Protein AF-A0A944N8X6-F1 (afdb_monomer_lite)

Secondary structure (DSSP, 8-state):
---HHHHHHHTT---------------------S-SS--B-TTT--B-TT-EEB----SS---SEE-HHHHHHTT--GGGB----SHHHHTT----SSSPPPPBPTTSSBPP-----------------PPPP--

Sequence (135 aa):
MGSLKDALLKAGLKQTKSENSRSNKKPKTKTEQHQRQRNFCEHCQQISPDVEFYNHRNPTVSAKWICAPCADKNQIADDFRTTNQSDFSKKGIFRREFGPLKRFSHDGRAVPTNNQRVDGNKKSPSRDKGRPSKR

Foldseek 3Di:
DDDPVVVCVVVVNDPPDDDPPPPPPPPDPPPPDDDPDDQAAPPVRDGHLQWFAFPDPQPVDPTRTHHQVVCQVSLP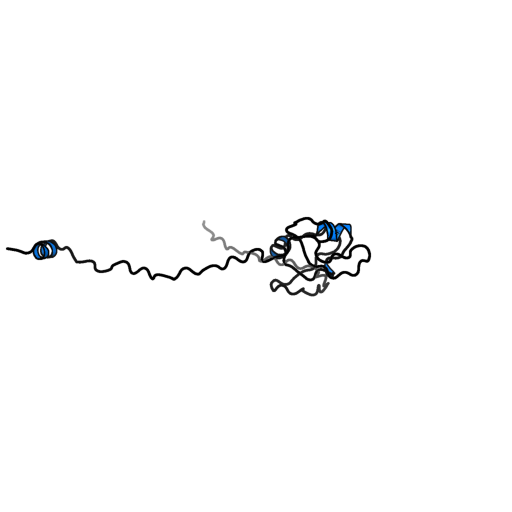EQVRTQWQGGPCSLVVNDDHPHYDHFDADNVGHTDPPPPDPPDDDDDDDDPDDDDDDDD

Structure (mmCIF, N/CA/C/O backbone):
data_AF-A0A944N8X6-F1
#
_entry.id   AF-A0A944N8X6-F1
#
loop_
_atom_site.group_PDB
_atom_site.id
_atom_site.type_symbol
_atom_site.label_atom_id
_atom_site.label_alt_id
_atom_site.label_comp_id
_atom_site.label_asym_id
_atom_site.label_entity_id
_atom_site.label_seq_id
_atom_site.pdbx_PDB_ins_code
_atom_site.Cartn_x
_atom_site.Cartn_y
_atom_site.Cartn_z
_atom_site.occupancy
_atom_site.B_iso_or_equiv
_atom_site.auth_seq_id
_atom_site.auth_comp_id
_atom_site.auth_asym_id
_atom_site.auth_atom_id
_atom_site.pdbx_PDB_model_num
ATOM 1 N N . MET A 1 1 ? -44.992 8.220 75.031 1.00 49.12 1 MET A N 1
ATOM 2 C CA . MET A 1 1 ? -44.949 8.313 73.556 1.00 49.12 1 MET A CA 1
ATOM 3 C C . MET A 1 1 ? -43.664 7.656 73.074 1.00 49.12 1 MET A C 1
ATOM 5 O O . MET A 1 1 ? -42.611 8.273 73.160 1.00 49.12 1 MET A O 1
ATOM 9 N N . GLY A 1 2 ? -43.719 6.377 72.694 1.00 59.41 2 GLY A N 1
ATOM 10 C CA . GLY A 1 2 ? -42.547 5.657 72.188 1.00 59.41 2 GLY A CA 1
ATOM 11 C C . GLY A 1 2 ? -42.232 6.119 70.771 1.00 59.41 2 GLY A C 1
ATOM 12 O O . GLY A 1 2 ? -43.107 6.086 69.908 1.00 59.41 2 GLY A O 1
ATOM 13 N N . SER A 1 3 ? -41.012 6.602 70.549 1.00 76.25 3 SER A N 1
ATOM 14 C CA . SER A 1 3 ? -40.568 7.045 69.231 1.00 76.25 3 SER A CA 1
ATOM 15 C C . SER A 1 3 ? -40.539 5.852 68.275 1.00 76.25 3 SER A C 1
ATOM 17 O O . SER A 1 3 ? -40.074 4.773 68.638 1.00 76.25 3 SER A O 1
ATOM 19 N N . LEU A 1 4 ? -41.011 6.043 67.040 1.00 75.81 4 LEU A N 1
ATOM 20 C CA . LEU A 1 4 ? -41.058 5.024 65.977 1.00 75.81 4 LEU A CA 1
ATOM 21 C C . LEU A 1 4 ? -39.716 4.277 65.816 1.00 75.81 4 LEU A C 1
ATOM 23 O O . LEU A 1 4 ? -39.673 3.091 65.498 1.00 75.81 4 LEU A O 1
ATOM 27 N N . LYS A 1 5 ? -38.612 4.976 66.097 1.00 76.06 5 LYS A N 1
ATOM 28 C CA . LYS A 1 5 ? -37.245 4.453 66.076 1.00 76.06 5 LYS A CA 1
ATOM 29 C C . LYS A 1 5 ? -37.017 3.302 67.067 1.00 76.06 5 LYS A C 1
ATOM 31 O O . LYS A 1 5 ? -36.324 2.346 66.726 1.00 76.06 5 LYS A O 1
ATOM 36 N N . ASP A 1 6 ? -37.627 3.356 68.247 1.00 78.38 6 ASP A N 1
ATOM 37 C CA . ASP A 1 6 ? -37.458 2.338 69.291 1.00 78.38 6 ASP A CA 1
ATOM 38 C C . ASP A 1 6 ? -38.257 1.066 68.978 1.00 78.38 6 ASP A C 1
ATOM 40 O O . ASP A 1 6 ? -37.795 -0.043 69.248 1.00 78.38 6 ASP A O 1
ATOM 44 N N . ALA A 1 7 ? -39.419 1.206 68.328 1.00 81.56 7 ALA A N 1
ATOM 45 C CA . ALA A 1 7 ? -40.189 0.069 67.824 1.00 81.56 7 ALA A CA 1
ATOM 46 C C . ALA A 1 7 ? -39.424 -0.690 66.724 1.00 81.56 7 ALA A C 1
ATOM 48 O O . ALA A 1 7 ? -39.400 -1.920 66.720 1.00 81.56 7 ALA A O 1
ATOM 49 N N . LEU A 1 8 ? -38.736 0.039 65.838 1.00 78.12 8 LEU A N 1
ATOM 50 C CA . LEU A 1 8 ? -37.933 -0.540 64.755 1.00 78.12 8 LEU A CA 1
ATOM 51 C C . LEU A 1 8 ? -36.694 -1.285 65.275 1.00 78.12 8 LEU A C 1
ATOM 53 O O . LEU A 1 8 ? -36.369 -2.364 64.778 1.00 78.12 8 LEU A O 1
ATOM 57 N N . LEU A 1 9 ? -36.035 -0.757 66.310 1.00 78.62 9 LEU A N 1
ATOM 58 C CA . LEU A 1 9 ? -34.910 -1.434 66.965 1.00 78.62 9 LEU A CA 1
ATOM 59 C C . LEU A 1 9 ? -35.361 -2.693 67.718 1.00 78.62 9 LEU A C 1
ATOM 61 O O . LEU A 1 9 ? -34.700 -3.728 67.631 1.00 78.62 9 LEU A O 1
ATOM 65 N N . LYS A 1 10 ? -36.509 -2.639 68.406 1.00 79.94 10 LYS A N 1
ATOM 66 C CA . LYS A 1 10 ? -37.080 -3.790 69.126 1.00 79.94 10 LYS A CA 1
ATOM 67 C C . LYS A 1 10 ? -37.573 -4.894 68.182 1.00 79.94 10 LYS A C 1
ATOM 69 O O . LYS A 1 10 ? -37.516 -6.064 68.545 1.00 79.94 10 LYS A O 1
ATOM 74 N N . ALA A 1 11 ? -37.976 -4.535 66.962 1.00 77.88 11 ALA A N 1
ATOM 75 C CA . ALA A 1 11 ? -38.296 -5.467 65.879 1.00 77.88 11 ALA A CA 1
ATOM 76 C C . ALA A 1 11 ? -37.053 -6.091 65.204 1.00 77.88 11 ALA A C 1
ATOM 78 O O . ALA A 1 11 ? -37.187 -6.850 64.248 1.00 77.88 11 ALA A O 1
ATOM 79 N N . GLY A 1 12 ? -35.839 -5.783 65.681 1.00 74.75 12 GLY A N 1
ATOM 80 C CA . GLY A 1 12 ? -34.597 -6.377 65.183 1.00 74.75 12 GLY A CA 1
ATOM 81 C C . GLY A 1 12 ? -34.073 -5.767 63.881 1.00 74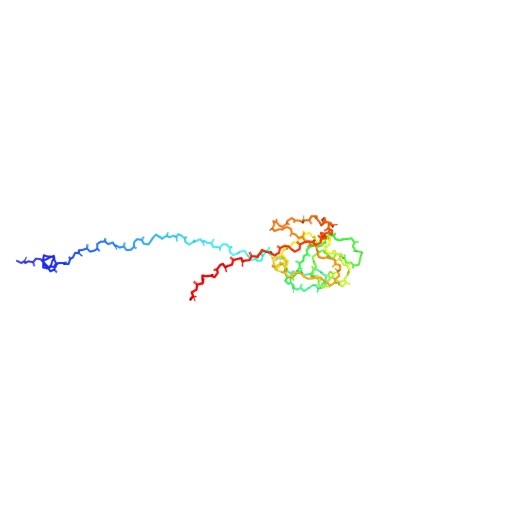.75 12 GLY A C 1
ATOM 82 O O . GLY A 1 12 ? -33.155 -6.325 63.274 1.00 74.75 12 GLY A O 1
ATOM 83 N N . LEU A 1 13 ? -34.608 -4.619 63.447 1.00 69.81 13 LEU A N 1
ATOM 84 C CA . LEU A 1 13 ? -34.173 -3.949 62.226 1.00 69.81 13 LEU A CA 1
ATOM 85 C C . LEU A 1 13 ? -32.829 -3.240 62.468 1.00 69.81 13 LEU A C 1
ATOM 87 O O . LEU A 1 13 ? -32.759 -2.130 62.999 1.00 69.81 13 LEU A O 1
ATOM 91 N N . LYS A 1 14 ? -31.726 -3.898 62.099 1.00 70.50 14 LYS A N 1
ATOM 92 C CA . LYS A 1 14 ? -30.383 -3.304 62.163 1.00 70.50 14 LYS A CA 1
ATOM 93 C C . LYS A 1 14 ? -30.233 -2.287 61.032 1.00 70.50 14 LYS A C 1
ATOM 95 O O . LYS A 1 14 ? -30.440 -2.620 59.870 1.00 70.50 14 LYS A O 1
ATOM 100 N N . GLN A 1 15 ? -29.846 -1.054 61.361 1.00 66.69 15 GLN A N 1
ATOM 101 C CA . GLN A 1 15 ? -29.510 -0.036 60.364 1.00 66.69 15 GLN A CA 1
ATOM 102 C C . GLN A 1 15 ? -28.320 -0.521 59.522 1.00 66.69 15 GLN A C 1
ATOM 104 O O . GLN A 1 15 ? -27.174 -0.493 59.971 1.00 66.69 15 GLN A O 1
ATOM 109 N N . THR A 1 16 ? -28.575 -0.959 58.291 1.00 63.94 16 THR A N 1
ATOM 110 C CA . THR A 1 16 ? -27.519 -1.246 57.321 1.00 63.94 16 THR A CA 1
ATOM 111 C C . THR A 1 16 ? -26.996 0.080 56.783 1.00 63.94 16 THR A C 1
ATOM 113 O O . THR A 1 16 ? -27.507 0.622 55.804 1.00 63.94 16 THR A O 1
ATOM 116 N N . LYS A 1 17 ? -25.989 0.648 57.450 1.00 64.56 17 LYS A N 1
ATOM 117 C CA . LYS A 1 17 ? -25.181 1.705 56.843 1.00 64.56 17 LYS A CA 1
ATOM 118 C C . LYS A 1 17 ? -24.237 1.070 55.831 1.00 64.56 17 LYS A C 1
ATOM 120 O O . LYS A 1 17 ? -23.217 0.509 56.212 1.00 64.56 17 LYS A O 1
ATOM 125 N N . SER A 1 18 ? -24.548 1.245 54.560 1.00 60.91 18 SER A N 1
ATOM 126 C CA . SER A 1 18 ? -23.566 1.736 53.597 1.00 60.91 18 SER A CA 1
ATOM 127 C C . SER A 1 18 ? -24.308 2.150 52.336 1.00 60.91 18 SER A C 1
ATOM 129 O O . SER A 1 18 ? -24.769 1.326 51.548 1.00 60.91 18 SER A O 1
ATOM 131 N N . GLU A 1 19 ? -24.436 3.462 52.142 1.00 62.69 19 GLU A N 1
ATOM 132 C CA . GLU A 1 19 ? -24.596 3.985 50.793 1.00 62.69 19 GLU A CA 1
ATOM 133 C C . GLU A 1 19 ? -23.496 3.380 49.924 1.00 62.69 19 GLU A C 1
ATOM 135 O O . GLU A 1 19 ? -22.323 3.331 50.302 1.00 62.69 19 GLU A O 1
ATOM 140 N N . ASN A 1 20 ? -23.917 2.866 48.776 1.00 63.03 20 ASN A N 1
ATOM 141 C CA . ASN A 1 20 ? -23.076 2.274 47.759 1.00 63.03 20 ASN A CA 1
ATOM 142 C C . ASN A 1 20 ? -22.071 3.330 47.272 1.00 63.03 20 ASN A C 1
ATOM 144 O O . ASN A 1 20 ? -22.351 4.079 46.338 1.00 63.03 20 ASN A O 1
ATOM 148 N N . SER A 1 21 ? -20.906 3.410 47.915 1.00 62.06 21 SER A N 1
ATOM 149 C CA . SER A 1 21 ? -19.789 4.272 47.534 1.00 62.06 21 SER A CA 1
ATOM 150 C C . SER A 1 21 ? -19.113 3.714 46.282 1.00 62.06 21 SER A C 1
ATOM 152 O O . SER A 1 21 ? -17.956 3.290 46.275 1.00 62.06 21 SER A O 1
ATOM 154 N N . ARG A 1 22 ? -19.851 3.704 45.166 1.00 66.38 22 ARG A N 1
ATOM 155 C CA . ARG A 1 22 ? -19.265 3.496 43.846 1.00 66.38 22 ARG A CA 1
ATOM 156 C C . ARG A 1 22 ? -18.285 4.635 43.615 1.00 66.38 22 ARG A C 1
ATOM 158 O O . ARG A 1 22 ? -18.679 5.786 43.460 1.00 66.38 22 ARG A O 1
ATOM 165 N N . SER A 1 23 ? -16.995 4.307 43.620 1.00 66.44 23 SER A N 1
ATOM 166 C CA . SER A 1 23 ? -15.947 5.244 43.229 1.00 66.44 23 SER A CA 1
ATOM 167 C C . SER A 1 23 ? -16.295 5.828 41.858 1.00 66.44 23 SER A C 1
ATOM 169 O O . SER A 1 23 ? -16.359 5.106 40.860 1.00 66.44 23 SER A O 1
ATOM 171 N N . ASN A 1 24 ? -16.545 7.139 41.810 1.00 63.72 24 ASN A N 1
ATOM 172 C CA . ASN A 1 24 ? -16.723 7.881 40.568 1.00 63.72 24 ASN A CA 1
ATOM 173 C C . ASN A 1 24 ? -15.384 7.895 39.823 1.00 63.72 24 ASN A C 1
ATOM 175 O O . ASN A 1 24 ? -14.593 8.834 39.919 1.00 63.72 24 ASN A O 1
ATOM 179 N N . LYS A 1 25 ? -15.092 6.811 39.099 1.00 71.00 25 LYS A N 1
ATOM 180 C CA . LYS A 1 25 ? -13.990 6.777 38.142 1.00 71.00 25 LYS A CA 1
ATOM 181 C C . LYS A 1 25 ? -14.322 7.809 37.071 1.00 71.00 25 LYS A C 1
ATOM 183 O O . LYS A 1 25 ? -15.295 7.643 36.339 1.00 71.00 25 LYS A O 1
ATOM 188 N N . LYS A 1 26 ? -13.526 8.879 37.006 1.00 68.88 26 LYS A N 1
ATOM 189 C CA . LYS A 1 26 ? -13.638 9.903 35.961 1.00 68.88 26 LYS A CA 1
ATOM 190 C C . LYS A 1 26 ? -13.694 9.201 34.595 1.00 68.88 26 LYS A C 1
ATOM 192 O O . LYS A 1 26 ? -12.843 8.337 34.348 1.00 68.88 26 LYS A O 1
ATOM 197 N N . PRO A 1 27 ? -14.667 9.520 33.726 1.00 64.75 27 PRO A N 1
ATOM 198 C CA . PRO A 1 27 ? -14.701 8.948 32.392 1.00 64.75 27 PRO A CA 1
ATOM 199 C C . PRO A 1 27 ? -13.402 9.343 31.693 1.00 64.75 27 PRO A C 1
ATOM 201 O O . PRO A 1 27 ? -13.080 10.524 31.577 1.00 64.75 27 PRO A O 1
ATOM 204 N N . LYS A 1 28 ? -12.610 8.349 31.281 1.00 71.75 28 LYS A N 1
ATOM 205 C CA . LYS A 1 28 ? -11.450 8.599 30.425 1.00 71.75 28 LYS A CA 1
ATOM 206 C C . LYS A 1 28 ? -12.004 9.165 29.124 1.00 71.75 28 LYS A C 1
ATOM 208 O O . LYS A 1 28 ? -12.638 8.423 28.375 1.00 71.75 28 LYS A O 1
ATOM 213 N N . THR A 1 29 ? -11.797 10.452 28.873 1.00 66.88 29 THR A N 1
ATOM 214 C CA . THR A 1 29 ? -12.080 11.076 27.582 1.00 66.88 29 THR A CA 1
ATOM 215 C C . THR A 1 29 ? -11.209 10.363 26.557 1.00 66.88 29 THR A C 1
ATOM 217 O O . THR A 1 29 ? -9.997 10.566 26.497 1.00 66.88 29 THR A O 1
ATOM 220 N N . LYS A 1 30 ? -11.800 9.428 25.811 1.00 69.50 30 LYS A N 1
ATOM 221 C CA . LYS A 1 30 ? -11.125 8.808 24.677 1.00 69.50 30 LYS A CA 1
ATOM 222 C C . LYS A 1 30 ? -11.036 9.897 23.618 1.00 69.50 30 LYS A C 1
ATOM 224 O O . LYS A 1 30 ? -12.055 10.303 23.075 1.00 69.50 30 LYS A O 1
ATOM 229 N N . THR A 1 31 ? -9.837 10.401 23.365 1.00 71.00 31 THR A N 1
ATOM 230 C CA . THR A 1 31 ? -9.576 11.202 22.174 1.00 71.00 31 THR A CA 1
ATOM 231 C C . THR A 1 31 ? -9.737 10.278 20.972 1.00 71.00 31 THR A C 1
ATOM 233 O O . THR A 1 31 ? -8.882 9.433 20.697 1.00 71.00 31 THR A O 1
ATOM 236 N N . GLU 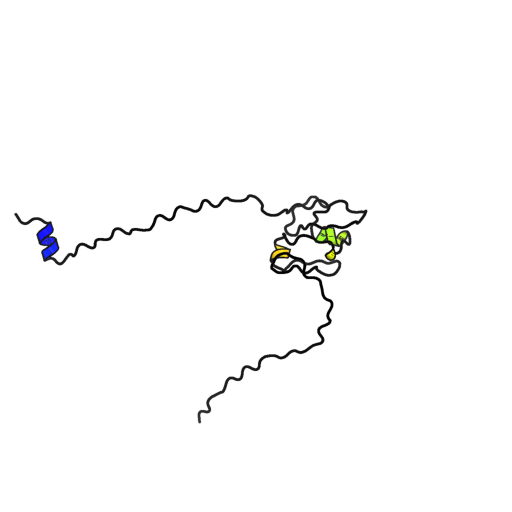A 1 32 ? -10.885 10.361 20.301 1.00 68.06 32 GLU A N 1
ATOM 237 C CA . GLU A 1 32 ? -11.093 9.664 19.037 1.00 68.06 32 GLU A CA 1
ATOM 238 C C . GLU A 1 32 ? -10.149 10.273 18.000 1.00 68.06 32 GLU A C 1
ATOM 240 O O . GLU A 1 32 ? -10.345 11.381 17.511 1.00 68.06 32 GLU A O 1
ATOM 245 N N . GLN A 1 33 ? -9.060 9.564 17.706 1.00 69.81 33 GLN A N 1
ATOM 246 C CA . GLN A 1 33 ? -8.174 9.928 16.610 1.00 69.81 33 GLN A CA 1
ATOM 247 C C . GLN A 1 33 ? -8.855 9.526 15.307 1.00 69.81 33 GLN A C 1
ATOM 249 O O . GLN A 1 33 ? -8.957 8.335 14.997 1.00 69.81 33 GLN A O 1
ATOM 254 N N . HIS A 1 34 ? -9.329 10.514 14.553 1.00 61.00 34 HIS A N 1
ATOM 255 C CA . HIS A 1 34 ? -9.865 10.279 13.223 1.00 61.00 34 HIS A CA 1
ATOM 256 C C . HIS A 1 34 ? -8.710 9.844 12.302 1.00 61.00 34 HIS A C 1
ATOM 258 O O . HIS A 1 34 ? -7.792 10.612 12.046 1.00 61.00 34 HIS A O 1
ATOM 264 N N . GLN A 1 35 ? -8.745 8.575 11.879 1.00 66.06 35 GLN A N 1
ATOM 265 C CA . GLN A 1 35 ? -7.815 7.908 10.953 1.00 66.06 35 GLN A CA 1
ATOM 266 C C . GLN A 1 35 ? -6.335 7.866 11.382 1.00 66.06 35 GLN A C 1
ATOM 268 O O . GLN A 1 35 ? -5.510 8.694 11.015 1.00 66.06 35 GLN A O 1
ATOM 273 N N . ARG A 1 36 ? -5.960 6.795 12.093 1.00 76.75 36 ARG A N 1
ATOM 274 C CA . ARG A 1 36 ? -4.557 6.500 12.451 1.00 76.75 36 ARG A CA 1
ATOM 275 C C . ARG A 1 36 ? -3.687 6.021 11.285 1.00 76.75 36 ARG A C 1
ATOM 277 O O . ARG A 1 36 ? -2.473 5.956 11.443 1.00 76.75 36 ARG A O 1
ATOM 284 N N . GLN A 1 37 ? -4.297 5.598 10.179 1.00 85.81 37 GLN A N 1
ATOM 285 C CA . GLN A 1 37 ? -3.609 4.915 9.085 1.00 85.81 37 GLN A CA 1
ATOM 286 C C . GLN A 1 37 ? -4.035 5.456 7.729 1.00 85.81 37 GLN A C 1
ATOM 288 O O . GLN A 1 37 ? -5.200 5.805 7.532 1.00 85.81 37 GLN A O 1
ATOM 293 N N . ARG A 1 38 ? -3.083 5.502 6.797 1.00 89.38 38 ARG A N 1
ATOM 294 C CA . ARG A 1 38 ? -3.326 5.953 5.428 1.00 89.38 38 ARG A CA 1
ATOM 295 C C . ARG A 1 38 ? -3.934 4.811 4.620 1.00 89.38 38 ARG A C 1
ATOM 297 O O . ARG A 1 38 ? -3.347 3.741 4.530 1.00 89.38 38 ARG A O 1
ATOM 304 N N . ASN A 1 39 ? -5.093 5.057 4.023 1.00 92.94 39 ASN A N 1
ATOM 305 C CA . ASN A 1 39 ? -5.861 4.084 3.240 1.00 92.94 39 ASN A CA 1
ATOM 306 C C . ASN A 1 39 ? -6.065 4.516 1.777 1.00 92.94 39 ASN A C 1
ATOM 308 O O . ASN A 1 39 ? -6.797 3.862 1.047 1.00 92.94 39 ASN A O 1
ATOM 312 N N . PHE A 1 40 ? -5.448 5.612 1.336 1.00 94.75 40 PHE A N 1
ATOM 313 C CA . PHE A 1 40 ? -5.583 6.124 -0.028 1.00 94.75 40 PHE A CA 1
ATOM 314 C C . PHE A 1 40 ? -4.386 5.724 -0.894 1.00 94.75 40 PHE A C 1
ATOM 316 O O . PHE A 1 40 ? -3.246 6.055 -0.555 1.00 94.75 40 PHE A O 1
ATOM 323 N N . CYS A 1 41 ? -4.647 5.047 -2.015 1.00 95.69 41 CYS A N 1
ATOM 324 C CA . CYS A 1 41 ? -3.633 4.684 -2.998 1.00 95.69 41 CYS A CA 1
ATOM 325 C C . CYS A 1 41 ? -3.383 5.840 -3.974 1.00 95.69 41 CYS A C 1
ATOM 327 O O . CYS A 1 41 ? -4.276 6.250 -4.704 1.00 95.69 41 CYS A O 1
ATOM 329 N N . GLU A 1 42 ? -2.142 6.311 -4.059 1.00 95.31 42 GLU A N 1
ATOM 330 C CA . GLU A 1 42 ? -1.725 7.391 -4.963 1.00 95.31 42 GLU A CA 1
ATOM 331 C C . GLU A 1 42 ? -1.685 6.966 -6.442 1.00 95.31 42 GLU A C 1
ATOM 333 O O . GLU A 1 42 ? -1.727 7.821 -7.320 1.00 95.31 42 GLU A O 1
ATOM 338 N N . HIS A 1 43 ? -1.618 5.663 -6.737 1.00 95.50 43 HIS A N 1
ATOM 339 C CA . HIS A 1 43 ? -1.548 5.161 -8.114 1.00 95.50 43 HIS A CA 1
ATOM 340 C C . HIS A 1 43 ? -2.929 5.020 -8.767 1.00 95.50 43 HIS A C 1
ATOM 342 O O . HIS A 1 43 ? -3.162 5.586 -9.829 1.00 95.50 43 HIS A O 1
ATOM 348 N N . CYS A 1 44 ? -3.856 4.289 -8.137 1.00 95.44 44 CYS A N 1
ATOM 349 C CA . CYS A 1 44 ? -5.217 4.118 -8.662 1.00 95.44 44 CYS A CA 1
ATOM 350 C C . CYS A 1 44 ? -6.222 5.143 -8.120 1.00 95.44 44 CYS A C 1
ATOM 352 O O . CYS A 1 44 ? -7.369 5.136 -8.555 1.00 95.44 44 CYS A O 1
ATOM 354 N N . GLN A 1 45 ? -5.813 6.001 -7.177 1.00 95.19 45 GLN A N 1
ATOM 355 C CA . GLN A 1 45 ? -6.655 7.027 -6.546 1.00 95.19 45 GLN A CA 1
ATOM 356 C C . GLN A 1 45 ? -7.893 6.460 -5.833 1.00 95.19 45 GLN A C 1
ATOM 358 O O . GLN A 1 45 ? -8.908 7.136 -5.674 1.00 95.19 45 GLN A O 1
ATOM 363 N N . GLN A 1 46 ? -7.810 5.207 -5.384 1.00 94.88 46 GLN A N 1
ATOM 364 C CA . GLN A 1 46 ? -8.874 4.528 -4.651 1.00 94.88 46 GLN A CA 1
ATOM 365 C C . GLN A 1 46 ? -8.503 4.343 -3.183 1.00 94.88 46 GLN A C 1
ATOM 367 O O . GLN A 1 46 ? -7.329 4.273 -2.807 1.00 94.88 46 GLN A O 1
ATOM 372 N N . ILE A 1 47 ? -9.536 4.242 -2.349 1.00 93.38 47 ILE A N 1
ATOM 373 C CA . ILE A 1 47 ? -9.387 3.875 -0.946 1.00 93.38 47 ILE A CA 1
ATOM 374 C C . ILE A 1 47 ? -9.302 2.353 -0.865 1.00 93.38 47 ILE A C 1
ATOM 376 O O . ILE A 1 47 ? -10.182 1.645 -1.356 1.00 93.38 47 ILE A O 1
ATOM 380 N N . SER A 1 48 ? -8.247 1.837 -0.246 1.00 91.50 48 SER A N 1
ATOM 381 C CA . SER A 1 48 ? -8.062 0.405 -0.034 1.00 91.50 48 SER A CA 1
ATOM 382 C C . SER A 1 48 ? -7.469 0.135 1.356 1.00 91.50 48 SER A C 1
ATOM 384 O O . SER A 1 48 ? -6.655 0.919 1.854 1.00 91.50 48 SER A O 1
ATOM 386 N N . PRO A 1 49 ? -7.890 -0.946 2.035 1.00 89.88 49 PRO A N 1
ATOM 387 C CA . PRO A 1 49 ? -7.468 -1.236 3.406 1.00 89.88 49 PRO A CA 1
ATOM 388 C C . PRO A 1 49 ? -6.028 -1.760 3.512 1.00 89.88 49 PRO A C 1
ATOM 390 O O . PRO A 1 49 ? -5.523 -1.888 4.623 1.00 89.88 49 PRO A O 1
ATOM 393 N N . ASP A 1 50 ? -5.391 -2.073 2.384 1.00 92.00 50 ASP A N 1
ATOM 394 C CA . ASP A 1 50 ? -4.096 -2.739 2.196 1.00 92.00 50 ASP A CA 1
ATOM 395 C C . ASP A 1 50 ? -3.000 -1.798 1.652 1.00 92.00 50 ASP A C 1
ATOM 397 O O . ASP A 1 50 ? -1.987 -2.248 1.119 1.00 92.00 50 ASP A O 1
ATOM 401 N N . VAL A 1 51 ? -3.202 -0.482 1.764 1.00 94.62 51 VAL A N 1
ATOM 402 C CA . VAL A 1 51 ? -2.232 0.524 1.310 1.00 94.62 51 VAL A CA 1
ATOM 403 C C . VAL A 1 51 ? -0.988 0.523 2.196 1.00 94.62 51 VAL A C 1
ATOM 405 O O . VAL A 1 51 ? -1.065 0.628 3.422 1.00 94.62 51 VAL A O 1
ATOM 408 N N . GLU A 1 52 ? 0.176 0.455 1.555 1.00 94.69 52 GLU A N 1
ATOM 409 C CA . GLU A 1 52 ? 1.485 0.498 2.203 1.00 94.69 52 GLU A CA 1
ATOM 410 C C . GLU A 1 52 ? 2.418 1.468 1.474 1.00 94.69 52 GLU A C 1
ATOM 412 O O . GLU A 1 52 ? 2.185 1.859 0.327 1.00 94.69 52 GLU A O 1
ATOM 417 N N . PHE A 1 53 ? 3.484 1.876 2.157 1.00 95.00 53 PHE A N 1
ATOM 418 C CA . PHE A 1 53 ? 4.541 2.683 1.571 1.00 95.00 53 PHE A CA 1
ATOM 419 C C . PHE A 1 53 ? 5.633 1.789 1.003 1.00 95.00 53 PHE A C 1
ATOM 421 O O . PHE A 1 53 ? 6.237 0.991 1.730 1.00 95.00 53 PHE A O 1
ATOM 428 N N . TYR A 1 54 ? 5.939 1.994 -0.271 1.00 94.88 54 TYR A N 1
ATOM 429 C CA . TYR A 1 54 ? 7.020 1.324 -0.971 1.00 94.88 54 TYR A CA 1
ATOM 430 C C . TYR A 1 54 ? 8.065 2.346 -1.401 1.00 94.88 54 TYR A C 1
ATOM 432 O O . TYR A 1 54 ? 7.781 3.289 -2.138 1.00 94.88 54 TYR A O 1
ATOM 440 N N . ASN A 1 55 ? 9.305 2.147 -0.963 1.00 95.06 55 ASN A N 1
ATOM 441 C CA . ASN A 1 55 ? 10.434 2.947 -1.417 1.00 95.06 55 ASN A CA 1
ATOM 442 C C . ASN A 1 55 ? 11.104 2.271 -2.621 1.00 95.06 55 ASN A C 1
ATOM 444 O O . ASN A 1 55 ? 12.171 1.673 -2.492 1.00 95.06 55 ASN A O 1
ATOM 448 N N . HIS A 1 56 ? 10.449 2.326 -3.781 1.00 93.31 56 HIS A N 1
ATOM 449 C CA . HIS A 1 56 ? 10.980 1.794 -5.039 1.00 93.31 56 HIS A CA 1
ATOM 450 C C . HIS A 1 56 ? 11.531 2.900 -5.944 1.00 93.31 56 HIS A C 1
ATOM 452 O O . HIS A 1 56 ? 11.210 4.078 -5.797 1.00 93.31 56 HIS A O 1
ATOM 458 N N . ARG A 1 57 ? 12.336 2.493 -6.931 1.00 91.81 57 ARG A N 1
ATOM 459 C CA . ARG A 1 57 ? 12.885 3.364 -7.984 1.00 91.81 57 ARG A CA 1
ATOM 460 C C . ARG A 1 57 ? 12.323 3.038 -9.377 1.00 91.81 57 ARG A C 1
ATOM 462 O O . ARG A 1 57 ? 12.954 3.344 -10.381 1.00 91.81 57 ARG A O 1
ATOM 469 N N . ASN A 1 58 ? 11.167 2.371 -9.439 1.00 91.31 58 ASN A N 1
ATOM 470 C CA . ASN A 1 58 ? 10.503 2.053 -10.705 1.00 91.31 58 ASN A CA 1
ATOM 471 C C . ASN A 1 58 ? 10.186 3.356 -11.482 1.00 91.31 58 ASN A C 1
ATOM 473 O O . ASN A 1 58 ? 9.549 4.234 -10.903 1.00 91.31 58 ASN A O 1
ATOM 477 N N . PRO A 1 59 ? 10.616 3.508 -12.749 1.00 89.62 59 PRO A N 1
ATOM 478 C CA . PRO A 1 59 ? 10.356 4.715 -13.537 1.00 89.62 59 PRO A CA 1
ATOM 479 C C . PRO A 1 59 ? 8.885 4.887 -13.941 1.00 89.62 59 PRO A C 1
ATOM 481 O O . PRO A 1 59 ? 8.447 6.012 -14.164 1.00 89.62 59 PRO A O 1
ATOM 484 N N . THR A 1 60 ? 8.114 3.801 -14.031 1.00 91.00 60 THR A N 1
ATOM 485 C CA . THR A 1 60 ? 6.718 3.836 -14.497 1.00 91.00 60 THR A CA 1
ATOM 486 C C . THR A 1 60 ? 5.753 4.337 -13.421 1.00 91.00 60 THR A C 1
ATOM 488 O O . THR A 1 60 ? 4.695 4.878 -13.733 1.00 91.00 60 THR A O 1
ATOM 491 N N . VAL A 1 61 ? 6.113 4.182 -12.144 1.00 92.25 61 VAL A N 1
ATOM 492 C CA . VAL A 1 61 ? 5.273 4.568 -11.006 1.00 92.25 61 VAL A CA 1
ATOM 493 C C . VAL A 1 61 ? 6.037 5.547 -10.130 1.00 92.25 61 VAL A C 1
ATOM 495 O O . VAL A 1 61 ? 7.053 5.199 -9.539 1.00 92.25 61 VAL A O 1
ATOM 498 N N . SER A 1 62 ? 5.527 6.769 -10.007 1.00 92.81 62 SER A N 1
ATOM 499 C CA . SER A 1 62 ? 6.063 7.779 -9.084 1.00 92.81 62 SER A CA 1
ATOM 500 C C . SER A 1 62 ? 5.436 7.704 -7.686 1.00 92.81 62 SER A C 1
ATOM 502 O O . SER A 1 62 ? 6.053 8.116 -6.702 1.00 92.81 62 SER A O 1
ATOM 504 N N . ALA A 1 63 ? 4.215 7.171 -7.601 1.00 94.50 63 ALA A N 1
ATOM 505 C CA . ALA A 1 63 ? 3.458 6.988 -6.369 1.00 94.50 63 ALA A CA 1
ATOM 506 C C . ALA A 1 63 ? 4.170 6.020 -5.416 1.00 94.50 63 ALA A C 1
ATOM 508 O O . ALA A 1 63 ? 4.521 4.914 -5.814 1.00 94.50 63 ALA A O 1
ATOM 509 N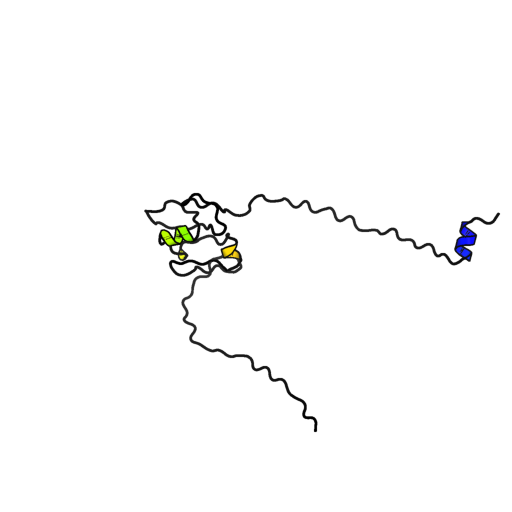 N . LYS A 1 64 ? 4.328 6.411 -4.146 1.00 95.38 64 LYS A N 1
ATOM 510 C CA . LYS A 1 64 ? 4.967 5.559 -3.122 1.00 95.38 64 LYS A CA 1
ATOM 511 C C . LYS A 1 64 ? 3.952 4.896 -2.202 1.00 95.38 64 LYS A C 1
ATOM 513 O O . LYS A 1 64 ? 4.225 3.833 -1.650 1.00 95.38 64 LYS A O 1
ATOM 518 N N . TRP A 1 65 ? 2.787 5.519 -2.024 1.00 95.69 65 TRP A N 1
ATOM 519 C CA . TRP A 1 65 ? 1.680 4.950 -1.261 1.00 95.69 65 TRP A CA 1
ATOM 520 C C . TRP A 1 65 ? 0.741 4.197 -2.188 1.00 95.69 65 TRP A C 1
ATOM 522 O O . TRP A 1 65 ? -0.102 4.794 -2.860 1.00 95.69 65 TRP A O 1
ATOM 532 N N . ILE A 1 66 ? 0.883 2.878 -2.238 1.00 96.06 66 ILE A N 1
ATOM 533 C CA . ILE A 1 66 ? 0.150 2.041 -3.188 1.00 96.06 66 ILE A CA 1
ATOM 534 C C . ILE A 1 66 ? -0.491 0.835 -2.498 1.00 96.06 66 ILE A C 1
ATOM 536 O O . ILE A 1 66 ? 0.034 0.316 -1.513 1.00 96.06 66 ILE A O 1
ATOM 540 N N . CYS A 1 67 ? -1.659 0.414 -2.990 1.00 95.56 67 CYS A N 1
ATOM 541 C CA . CYS A 1 67 ? -2.305 -0.827 -2.554 1.00 95.56 67 CYS A CA 1
ATOM 542 C C . CYS A 1 67 ? -1.584 -2.052 -3.134 1.00 95.56 67 CYS A C 1
ATOM 544 O O . CYS A 1 67 ? -0.839 -1.935 -4.115 1.00 95.56 67 CYS A O 1
ATOM 546 N N . ALA A 1 68 ? -1.806 -3.230 -2.547 1.00 94.19 68 ALA A N 1
ATOM 547 C CA . ALA A 1 68 ? -1.138 -4.458 -2.969 1.00 94.19 68 ALA A CA 1
ATOM 548 C C . ALA A 1 68 ? -1.398 -4.807 -4.451 1.00 94.19 68 ALA A C 1
ATOM 550 O O . ALA A 1 68 ? -0.421 -5.063 -5.157 1.00 94.19 68 ALA A O 1
ATOM 551 N N . PRO A 1 69 ? -2.632 -4.688 -4.993 1.00 94.56 69 PRO A N 1
ATOM 552 C CA . PRO A 1 69 ? -2.882 -4.934 -6.414 1.00 94.56 69 PRO A CA 1
ATOM 553 C C . PRO A 1 69 ? -2.104 -3.996 -7.342 1.00 94.56 69 PRO A C 1
ATOM 555 O O . PRO A 1 69 ? -1.634 -4.408 -8.400 1.00 94.56 69 PRO A O 1
ATOM 558 N N . CYS A 1 70 ? -1.960 -2.721 -6.968 1.00 95.06 70 CYS A N 1
ATOM 559 C CA . CYS A 1 70 ? -1.188 -1.756 -7.752 1.00 95.06 70 CYS A CA 1
ATOM 560 C C . CYS A 1 70 ? 0.311 -2.050 -7.680 1.00 95.06 70 CYS A C 1
ATOM 562 O O . CYS A 1 70 ? 1.005 -1.905 -8.684 1.00 95.06 70 CYS A O 1
ATOM 564 N N . ALA A 1 71 ? 0.806 -2.488 -6.522 1.00 95.06 71 ALA A N 1
ATOM 565 C CA . ALA A 1 71 ? 2.184 -2.939 -6.388 1.00 95.06 71 ALA A CA 1
ATOM 566 C C . ALA A 1 71 ? 2.456 -4.182 -7.255 1.00 95.06 71 ALA A C 1
ATOM 568 O O . ALA A 1 71 ? 3.483 -4.231 -7.928 1.00 95.06 71 ALA A O 1
ATOM 569 N N . ASP A 1 72 ? 1.521 -5.136 -7.307 1.00 94.62 72 ASP A N 1
ATOM 570 C CA . ASP A 1 72 ? 1.648 -6.359 -8.107 1.00 94.62 72 ASP A CA 1
ATOM 571 C C . ASP A 1 72 ? 1.597 -6.087 -9.615 1.00 94.62 72 ASP A C 1
ATOM 573 O O . ASP A 1 72 ? 2.487 -6.523 -10.346 1.00 94.62 72 ASP A O 1
ATOM 577 N N . LYS A 1 73 ? 0.634 -5.283 -10.084 1.00 94.56 73 LYS A N 1
ATOM 578 C CA . LYS A 1 73 ? 0.528 -4.893 -11.505 1.00 94.56 73 LYS A CA 1
ATOM 579 C C . LYS A 1 73 ? 1.782 -4.194 -12.024 1.00 94.56 73 LYS A C 1
ATOM 581 O O . LYS A 1 73 ? 2.165 -4.392 -13.171 1.00 94.56 73 LYS A O 1
ATOM 586 N N . ASN A 1 74 ? 2.419 -3.388 -11.176 1.00 94.31 74 ASN A N 1
ATOM 587 C CA . ASN A 1 74 ? 3.635 -2.655 -11.518 1.00 94.31 74 ASN A CA 1
ATOM 588 C C . ASN A 1 74 ? 4.921 -3.402 -11.133 1.00 94.31 74 ASN A C 1
ATOM 590 O O . ASN A 1 74 ? 6.001 -2.810 -11.174 1.00 94.31 74 ASN A O 1
ATOM 594 N N . GLN A 1 75 ? 4.815 -4.681 -10.751 1.00 93.81 75 GLN A N 1
ATOM 595 C CA . GLN A 1 75 ? 5.947 -5.552 -10.424 1.00 93.81 75 GLN A CA 1
ATOM 596 C C . GLN A 1 75 ? 6.886 -4.956 -9.356 1.00 93.81 75 GLN A C 1
ATOM 598 O O . GLN A 1 75 ? 8.109 -5.095 -9.404 1.00 93.81 75 GLN A O 1
ATOM 603 N N . ILE A 1 76 ? 6.321 -4.263 -8.366 1.00 94.12 76 ILE A N 1
ATOM 604 C CA . ILE A 1 76 ? 7.074 -3.667 -7.259 1.00 94.12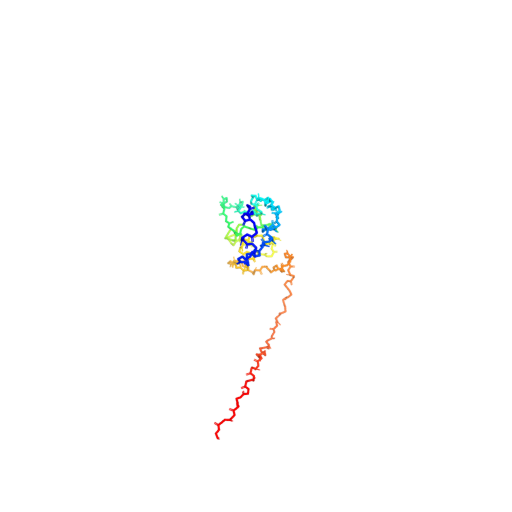 76 ILE A CA 1
ATOM 605 C C . ILE A 1 76 ? 7.232 -4.722 -6.166 1.00 94.12 76 ILE A C 1
ATOM 607 O O . ILE A 1 76 ? 6.266 -5.064 -5.486 1.00 94.12 76 ILE A O 1
ATOM 611 N N . ALA A 1 77 ? 8.447 -5.233 -5.974 1.00 92.56 77 ALA A N 1
ATOM 612 C CA . ALA A 1 77 ? 8.719 -6.254 -4.962 1.00 92.56 77 ALA A CA 1
ATOM 613 C C . ALA A 1 77 ? 8.380 -5.780 -3.535 1.00 92.56 77 ALA A C 1
ATOM 615 O O . ALA A 1 77 ? 8.565 -4.609 -3.184 1.00 92.56 77 ALA A O 1
ATOM 616 N N . ASP A 1 78 ? 7.927 -6.708 -2.688 1.00 92.19 78 ASP A N 1
ATOM 617 C CA . ASP A 1 78 ? 7.576 -6.409 -1.295 1.00 92.19 78 ASP A CA 1
ATOM 618 C C . ASP A 1 78 ? 8.795 -6.062 -0.424 1.00 92.19 78 ASP A C 1
ATOM 620 O O . ASP A 1 78 ? 8.652 -5.448 0.630 1.00 92.19 78 ASP A O 1
ATOM 624 N N . ASP A 1 79 ? 10.013 -6.366 -0.880 1.00 91.19 79 ASP A N 1
ATOM 625 C CA . ASP A 1 79 ? 11.260 -5.984 -0.204 1.00 91.19 79 ASP A CA 1
ATOM 626 C C . ASP A 1 79 ? 11.390 -4.463 -0.029 1.00 91.19 79 ASP A C 1
ATOM 628 O O . ASP A 1 79 ? 11.898 -3.984 0.994 1.00 91.19 79 ASP A O 1
ATOM 632 N N . PHE A 1 80 ? 10.851 -3.701 -0.988 1.00 92.31 80 PHE A N 1
ATOM 633 C CA . PHE A 1 80 ? 10.812 -2.239 -0.963 1.00 92.31 80 PHE A CA 1
ATOM 634 C C . PHE A 1 80 ? 9.722 -1.676 -0.047 1.00 92.31 80 PHE A C 1
ATOM 636 O O . PHE A 1 80 ? 9.674 -0.463 0.162 1.00 92.31 80 PHE A O 1
ATOM 643 N N . ARG A 1 81 ? 8.853 -2.526 0.515 1.00 92.94 81 ARG A N 1
ATOM 644 C CA . ARG A 1 81 ? 7.847 -2.109 1.490 1.00 92.94 81 ARG A CA 1
ATOM 645 C C . ARG A 1 81 ? 8.529 -1.670 2.781 1.00 92.94 81 ARG A C 1
ATOM 647 O O . ARG A 1 81 ? 9.296 -2.425 3.387 1.00 92.94 81 ARG A O 1
ATOM 654 N N . THR A 1 82 ? 8.246 -0.451 3.224 1.00 91.94 82 THR A N 1
ATOM 655 C CA . THR A 1 82 ? 8.817 0.102 4.463 1.00 91.94 82 THR A CA 1
ATOM 656 C C . THR A 1 82 ? 7.833 0.016 5.622 1.00 91.94 82 THR A C 1
ATOM 658 O O . THR A 1 82 ? 8.252 -0.146 6.764 1.00 91.94 82 THR A O 1
ATOM 661 N N . THR A 1 83 ? 6.531 0.119 5.347 1.00 91.88 83 THR A N 1
ATOM 662 C CA . THR A 1 83 ? 5.488 0.126 6.381 1.00 91.88 83 THR A CA 1
ATOM 663 C C . THR A 1 83 ? 4.764 -1.210 6.481 1.00 91.88 83 THR A C 1
ATOM 665 O O . THR A 1 83 ? 4.726 -1.993 5.538 1.00 91.88 83 THR A O 1
ATOM 668 N N . ASN A 1 84 ? 4.169 -1.449 7.647 1.00 91.00 84 ASN A N 1
ATOM 669 C CA . ASN A 1 84 ? 3.298 -2.590 7.923 1.00 91.00 84 ASN A CA 1
ATOM 670 C C . ASN A 1 84 ? 2.010 -2.081 8.592 1.00 91.00 84 ASN A C 1
ATOM 672 O O . ASN A 1 84 ? 1.632 -2.541 9.672 1.00 91.00 84 ASN A O 1
ATOM 676 N N . GLN A 1 85 ? 1.419 -1.015 8.036 1.00 90.19 85 GLN A N 1
ATOM 677 C CA . GLN A 1 85 ? 0.350 -0.280 8.714 1.00 90.19 85 GLN A CA 1
ATOM 678 C C . GLN A 1 85 ? -1.046 -0.786 8.378 1.00 90.19 85 GLN A C 1
ATOM 680 O O . GLN A 1 85 ? -1.953 -0.576 9.181 1.00 90.19 85 GLN A O 1
ATOM 685 N N . SER A 1 86 ? -1.234 -1.410 7.219 1.00 89.88 86 SER A N 1
ATOM 686 C CA . SER A 1 86 ? -2.554 -1.857 6.799 1.00 89.88 86 SER A CA 1
ATOM 687 C C . SER A 1 86 ? -3.125 -2.892 7.763 1.00 89.88 86 SER A C 1
ATOM 689 O O . SER A 1 86 ? -2.401 -3.622 8.451 1.00 89.88 86 SER A O 1
ATOM 691 N N . ASP A 1 87 ? -4.450 -2.999 7.801 1.00 85.62 87 ASP A N 1
ATOM 692 C CA . ASP A 1 87 ? -5.098 -4.002 8.646 1.00 85.62 87 ASP A CA 1
ATOM 693 C C . ASP A 1 87 ? -4.729 -5.420 8.199 1.00 85.62 87 ASP A C 1
ATOM 695 O O . ASP A 1 87 ? -4.655 -6.332 9.020 1.00 85.62 87 ASP A O 1
ATOM 699 N N . PHE A 1 88 ? -4.457 -5.612 6.906 1.00 88.69 88 PHE A N 1
ATOM 700 C CA . PHE A 1 88 ? -4.093 -6.911 6.343 1.00 88.69 88 PHE A CA 1
ATOM 701 C C . PHE A 1 88 ? -2.683 -7.311 6.778 1.00 88.69 88 PHE A C 1
ATOM 703 O O . PHE A 1 88 ? -2.461 -8.444 7.209 1.00 88.69 88 PHE A O 1
ATOM 710 N N . SER A 1 89 ? -1.761 -6.350 6.747 1.00 88.69 89 SER A N 1
ATOM 711 C CA . SER A 1 89 ? -0.402 -6.453 7.275 1.00 88.69 89 SER A CA 1
ATOM 712 C C . SER A 1 89 ? -0.375 -6.801 8.758 1.00 88.69 89 SER A C 1
ATOM 714 O O . SER A 1 89 ? 0.237 -7.791 9.159 1.00 88.69 89 SER A O 1
ATOM 716 N N . LYS A 1 90 ? -1.104 -6.037 9.577 1.00 87.19 90 LYS A N 1
ATOM 717 C CA . LYS A 1 90 ? -1.174 -6.247 11.030 1.00 87.19 90 LYS A CA 1
ATOM 718 C C . LYS A 1 90 ? -1.790 -7.595 11.404 1.00 87.19 90 LYS A C 1
ATOM 720 O O . LYS A 1 90 ? -1.363 -8.210 12.373 1.00 87.19 90 LYS A O 1
ATOM 725 N N . LYS A 1 91 ? -2.780 -8.063 10.638 1.00 87.38 91 LYS A N 1
ATOM 726 C CA . LYS A 1 91 ? -3.433 -9.368 10.843 1.00 87.38 91 LYS A CA 1
ATOM 727 C C . LYS A 1 91 ? -2.638 -10.547 10.270 1.00 87.38 91 LYS A C 1
ATOM 729 O O . LYS A 1 91 ? -3.065 -11.684 10.440 1.00 87.38 91 LYS A O 1
ATOM 734 N N . GLY A 1 92 ? -1.524 -10.304 9.573 1.00 86.12 92 GLY A N 1
ATOM 735 C CA . GLY A 1 92 ? -0.739 -11.360 8.926 1.00 86.12 92 GLY A CA 1
ATOM 736 C C . GLY A 1 92 ? -1.454 -12.040 7.752 1.00 86.12 92 GLY A C 1
ATOM 737 O O . GLY A 1 92 ? -1.079 -13.140 7.360 1.00 86.12 92 GLY A O 1
ATOM 738 N N . ILE A 1 93 ? -2.484 -11.398 7.193 1.00 88.50 93 ILE A N 1
ATOM 739 C CA . ILE A 1 93 ? -3.239 -11.878 6.022 1.00 88.50 93 ILE A CA 1
ATOM 740 C C . ILE A 1 93 ? -2.876 -11.110 4.748 1.00 88.50 93 ILE A C 1
ATOM 742 O O . ILE A 1 93 ? -3.527 -11.287 3.722 1.00 88.50 93 ILE A O 1
ATOM 746 N N . PHE A 1 94 ? -1.861 -10.246 4.812 1.00 90.88 94 PHE A N 1
ATOM 747 C CA . PHE A 1 94 ? -1.331 -9.536 3.658 1.00 90.88 94 PHE A CA 1
ATOM 748 C C . PHE A 1 94 ? -0.782 -10.534 2.638 1.00 90.88 94 PHE A C 1
ATOM 750 O O . PHE A 1 94 ? 0.036 -11.394 2.971 1.00 90.88 94 PHE A O 1
ATOM 757 N N . ARG A 1 95 ? -1.270 -10.437 1.402 1.00 89.19 95 ARG A N 1
ATOM 758 C CA . ARG A 1 95 ? -0.928 -11.334 0.298 1.00 89.19 95 ARG A CA 1
ATOM 759 C C . ARG A 1 95 ? -0.508 -10.504 -0.905 1.00 89.19 95 ARG A C 1
ATOM 761 O O . ARG A 1 95 ? -1.040 -9.420 -1.121 1.00 89.19 95 ARG A O 1
ATOM 768 N N . ARG A 1 96 ? 0.453 -11.039 -1.649 1.00 92.25 96 ARG A N 1
ATOM 769 C CA . ARG A 1 96 ? 0.994 -10.481 -2.887 1.00 92.25 96 ARG A CA 1
ATOM 770 C C . ARG A 1 96 ? 0.951 -11.573 -3.942 1.00 92.25 96 ARG A C 1
ATOM 772 O O . ARG A 1 96 ? 1.194 -12.737 -3.619 1.00 92.25 96 ARG A O 1
ATOM 779 N N . GLU A 1 97 ? 0.634 -11.196 -5.169 1.00 91.69 97 GLU A N 1
ATOM 780 C CA . GLU A 1 97 ? 0.724 -12.087 -6.329 1.00 91.69 97 GLU A CA 1
ATOM 781 C C . GLU A 1 97 ? 2.132 -12.059 -6.933 1.00 91.69 97 GLU A C 1
ATOM 783 O O . GLU A 1 97 ? 2.595 -13.059 -7.481 1.00 91.69 97 GLU A O 1
ATOM 788 N N . PHE A 1 98 ? 2.840 -10.932 -6.789 1.00 90.69 98 PHE A N 1
ATOM 789 C CA . PHE A 1 98 ? 4.179 -10.746 -7.327 1.00 90.69 98 PHE A CA 1
ATOM 790 C C . PHE A 1 98 ? 5.251 -10.742 -6.230 1.00 90.69 98 PHE A C 1
ATOM 792 O O . PHE A 1 98 ? 5.304 -9.856 -5.374 1.00 90.69 98 PHE A O 1
ATOM 799 N N . GLY A 1 99 ? 6.172 -11.703 -6.323 1.00 86.31 99 GLY A N 1
ATOM 800 C CA . GLY A 1 99 ? 7.358 -11.786 -5.474 1.00 86.31 99 GLY A CA 1
ATOM 801 C C . GLY A 1 99 ? 7.100 -12.311 -4.052 1.00 86.31 99 GLY A C 1
ATOM 802 O O . GLY A 1 99 ? 5.965 -12.594 -3.663 1.00 86.31 99 GLY A O 1
ATOM 803 N N . PRO A 1 100 ? 8.172 -12.498 -3.264 1.00 88.88 100 PRO A N 1
ATOM 804 C CA . PRO A 1 100 ? 8.062 -12.940 -1.881 1.00 88.88 100 PRO A CA 1
ATOM 805 C C . PRO A 1 100 ? 7.504 -11.834 -0.976 1.00 88.88 100 PRO A C 1
ATOM 807 O O . PRO A 1 100 ? 7.756 -10.651 -1.180 1.00 88.88 100 PRO A O 1
ATOM 810 N N . LEU A 1 101 ? 6.783 -12.242 0.071 1.00 90.75 101 LEU A N 1
ATOM 811 C CA . LEU A 1 101 ? 6.292 -11.355 1.126 1.00 90.75 101 LEU A CA 1
ATOM 812 C C . LEU A 1 101 ? 7.412 -11.012 2.115 1.00 90.75 101 LEU A C 1
ATOM 814 O O . LEU A 1 101 ? 8.008 -11.904 2.731 1.00 90.75 101 LEU A O 1
ATOM 818 N N . LYS A 1 102 ? 7.629 -9.718 2.347 1.00 89.56 102 LYS A N 1
ATOM 819 C CA . LYS A 1 102 ? 8.521 -9.211 3.385 1.00 89.56 102 LYS A CA 1
ATOM 820 C C . LYS A 1 102 ? 7.922 -9.480 4.758 1.00 89.56 102 LYS A C 1
ATOM 822 O O . LYS A 1 102 ? 6.758 -9.177 5.031 1.00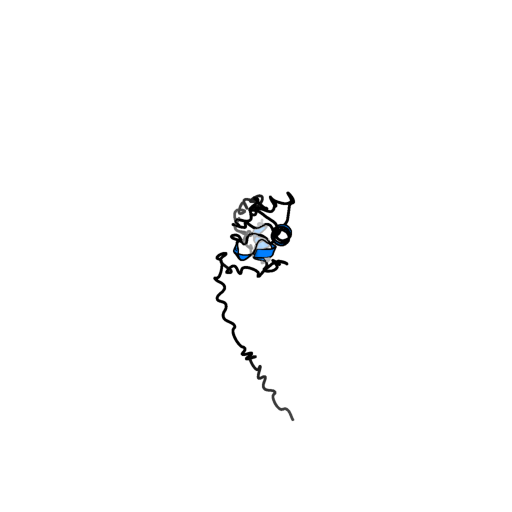 89.56 102 LYS A O 1
ATOM 827 N N . ARG A 1 103 ? 8.736 -10.038 5.653 1.00 85.31 103 ARG A N 1
ATOM 828 C CA . ARG A 1 103 ? 8.328 -10.325 7.030 1.00 85.31 103 ARG A CA 1
ATOM 829 C C . ARG A 1 103 ? 8.712 -9.174 7.948 1.00 85.31 103 ARG A C 1
ATOM 831 O O . ARG A 1 103 ? 9.887 -8.853 8.118 1.00 85.31 103 ARG A O 1
ATOM 838 N N . PHE A 1 104 ? 7.709 -8.586 8.580 1.00 81.31 104 PHE A N 1
ATOM 839 C CA . PHE A 1 104 ? 7.903 -7.645 9.673 1.00 81.31 104 PHE A CA 1
ATOM 840 C C . PHE A 1 104 ? 7.888 -8.414 10.998 1.00 81.31 104 PHE A C 1
ATOM 842 O O . PHE A 1 104 ? 7.058 -9.300 11.203 1.00 81.31 104 PHE A O 1
ATOM 849 N N . SER A 1 105 ? 8.826 -8.107 11.891 1.00 75.94 105 SER A N 1
ATOM 850 C CA . SER A 1 105 ? 8.795 -8.522 13.291 1.00 75.94 105 SER A CA 1
ATOM 851 C C . SER A 1 105 ? 7.510 -8.011 13.928 1.00 75.94 105 SER A C 1
ATOM 853 O O . SER A 1 105 ? 6.983 -6.967 13.536 1.00 75.94 105 SER A O 1
ATOM 855 N N . HIS A 1 106 ? 7.054 -8.699 14.971 1.00 59.81 106 HIS A N 1
ATOM 856 C CA . HIS A 1 106 ? 5.881 -8.301 15.750 1.00 59.81 106 HIS A CA 1
ATOM 857 C C . HIS A 1 106 ? 6.001 -6.870 16.336 1.00 59.81 106 HIS A C 1
ATOM 859 O O . HIS A 1 106 ? 4.990 -6.235 16.621 1.00 59.81 106 HIS A O 1
ATOM 865 N N . ASP A 1 107 ? 7.227 -6.335 16.418 1.00 61.06 107 ASP A N 1
ATOM 866 C CA . ASP A 1 107 ? 7.552 -4.969 16.856 1.00 61.06 107 ASP A CA 1
ATOM 867 C C . ASP A 1 107 ? 7.578 -3.923 15.718 1.00 61.06 107 ASP A C 1
ATOM 869 O O . ASP A 1 107 ? 8.055 -2.803 15.905 1.00 61.06 107 ASP A O 1
ATOM 873 N N . GLY A 1 108 ? 7.122 -4.272 14.508 1.00 58.06 108 GLY A N 1
ATOM 874 C CA . GLY A 1 108 ? 7.066 -3.362 13.355 1.00 58.06 108 GLY A CA 1
ATOM 875 C C . GLY A 1 108 ? 8.409 -3.102 12.661 1.00 58.06 108 GLY A C 1
ATOM 876 O O . GLY A 1 108 ? 8.473 -2.306 11.727 1.00 58.06 108 GLY A O 1
ATOM 877 N N . ARG A 1 109 ? 9.485 -3.779 13.077 1.00 57.31 109 ARG A N 1
ATOM 878 C CA . ARG A 1 109 ? 10.803 -3.727 12.419 1.00 57.31 109 ARG A CA 1
ATOM 879 C C . ARG A 1 109 ? 10.900 -4.850 11.392 1.00 57.31 109 ARG A C 1
ATOM 881 O O . ARG A 1 109 ? 10.401 -5.933 11.646 1.00 57.31 109 ARG A O 1
ATOM 888 N N . ALA A 1 110 ? 11.497 -4.629 10.225 1.00 56.72 110 ALA A N 1
ATOM 889 C CA . ALA A 1 110 ? 11.692 -5.712 9.258 1.00 56.72 110 ALA A CA 1
ATOM 890 C C . ALA A 1 110 ? 12.635 -6.781 9.846 1.00 56.72 110 ALA A C 1
ATOM 892 O O . ALA A 1 110 ? 13.724 -6.436 10.305 1.00 56.72 110 ALA A O 1
ATOM 893 N N . VAL A 1 111 ? 12.236 -8.062 9.834 1.00 59.78 111 VAL A N 1
ATOM 894 C CA . VAL A 1 111 ? 13.176 -9.155 10.138 1.00 59.78 111 VAL A CA 1
ATOM 895 C C . VAL A 1 111 ? 14.014 -9.366 8.880 1.00 59.78 111 VAL A C 1
ATOM 897 O O . VAL A 1 111 ? 13.423 -9.589 7.820 1.00 59.78 111 VAL A O 1
ATOM 900 N N . PRO A 1 112 ? 15.354 -9.329 8.947 1.00 53.97 112 PRO A N 1
ATOM 901 C CA . PRO A 1 112 ? 16.164 -9.765 7.821 1.00 53.97 112 PRO A CA 1
ATOM 902 C C . PRO A 1 112 ? 15.833 -11.232 7.527 1.00 53.97 112 PRO A C 1
ATOM 904 O O . PRO A 1 112 ? 15.941 -12.094 8.400 1.00 53.97 112 PRO A O 1
ATOM 907 N N . THR A 1 113 ? 15.381 -11.515 6.308 1.00 52.72 113 THR A N 1
ATOM 908 C CA . THR A 1 113 ? 15.128 -12.870 5.815 1.00 52.72 113 THR A CA 1
ATOM 909 C C . THR A 1 113 ? 16.458 -13.612 5.719 1.00 52.72 113 THR A C 1
ATOM 911 O O . THR A 1 113 ? 17.109 -13.638 4.680 1.00 52.72 113 THR A O 1
ATOM 914 N N . ASN A 1 114 ? 16.894 -14.215 6.827 1.00 50.78 114 ASN A N 1
ATOM 915 C CA . ASN A 1 114 ? 17.978 -15.182 6.789 1.00 50.78 114 ASN A CA 1
ATOM 916 C C . ASN A 1 114 ? 17.439 -16.427 6.081 1.00 50.78 114 ASN A C 1
ATOM 918 O O . ASN A 1 114 ? 16.612 -17.162 6.623 1.00 50.78 114 ASN A O 1
ATOM 922 N N . ASN A 1 115 ? 17.859 -16.601 4.834 1.00 52.59 115 ASN A N 1
ATOM 923 C CA . ASN A 1 115 ? 17.470 -17.689 3.955 1.00 52.59 115 ASN A CA 1
ATOM 924 C C . ASN A 1 115 ? 18.175 -18.984 4.398 1.00 52.59 115 ASN A C 1
ATOM 926 O O . ASN A 1 115 ? 18.985 -19.549 3.670 1.00 52.59 115 ASN A O 1
ATOM 930 N N . GLN A 1 116 ? 17.914 -19.444 5.623 1.00 47.19 116 GLN A N 1
ATOM 931 C CA . GLN A 1 116 ? 18.308 -20.778 6.052 1.00 47.19 116 GLN A CA 1
ATOM 932 C C . GLN A 1 116 ? 17.170 -21.728 5.711 1.00 47.19 116 GLN A C 1
ATOM 934 O O . GLN A 1 116 ? 16.111 -21.727 6.339 1.00 47.19 116 GLN A O 1
ATOM 939 N N . ARG A 1 117 ? 17.401 -22.537 4.674 1.00 47.41 117 ARG A N 1
ATOM 940 C CA . ARG A 1 117 ? 16.692 -23.798 4.477 1.00 47.41 117 ARG A CA 1
ATOM 941 C C . ARG A 1 117 ? 16.891 -24.612 5.752 1.00 47.41 117 ARG A C 1
ATOM 943 O O . ARG A 1 117 ? 17.969 -25.144 5.982 1.00 47.41 117 ARG A O 1
ATOM 950 N N . VAL A 1 118 ? 15.882 -24.629 6.615 1.00 51.12 118 VAL A N 1
ATOM 951 C CA . VAL A 1 118 ? 15.873 -25.526 7.767 1.00 51.12 118 VAL A CA 1
ATOM 952 C C . VAL A 1 118 ? 15.327 -26.848 7.252 1.00 51.12 118 VAL A C 1
ATOM 954 O O . VAL A 1 118 ? 14.114 -27.054 7.176 1.00 51.12 118 VAL A O 1
ATOM 957 N N . ASP A 1 119 ? 16.248 -27.693 6.795 1.00 46.53 119 ASP A N 1
ATOM 958 C CA . ASP A 1 119 ? 15.993 -29.103 6.545 1.00 46.53 119 ASP A CA 1
ATOM 959 C C . ASP A 1 119 ? 15.384 -29.752 7.796 1.00 46.53 119 ASP A C 1
ATOM 961 O O . ASP A 1 119 ? 15.658 -29.381 8.941 1.00 46.53 119 ASP A O 1
ATOM 965 N N . GLY A 1 120 ? 14.448 -30.661 7.544 1.00 49.75 120 GLY A N 1
ATOM 966 C CA . GLY A 1 120 ? 13.415 -31.047 8.487 1.00 49.75 120 GLY A CA 1
ATOM 967 C C . GLY A 1 120 ? 13.905 -31.676 9.789 1.00 49.75 120 GLY A C 1
ATOM 968 O O . GLY A 1 120 ? 14.817 -32.494 9.813 1.00 49.75 120 GLY A O 1
ATOM 969 N N . ASN A 1 121 ? 13.160 -31.414 10.863 1.00 41.62 121 ASN A N 1
ATOM 970 C CA . ASN A 1 121 ? 12.898 -32.441 11.865 1.00 41.62 121 ASN A CA 1
ATOM 971 C C . ASN A 1 121 ? 11.572 -32.159 12.588 1.00 41.62 121 ASN A C 1
ATOM 973 O O . ASN A 1 121 ? 11.502 -31.386 13.544 1.00 41.62 121 ASN A O 1
ATOM 977 N N . LYS A 1 122 ? 10.489 -32.793 12.123 1.00 48.72 122 LYS A N 1
ATOM 978 C CA . LYS A 1 122 ? 9.259 -32.936 12.911 1.00 48.72 122 LYS A CA 1
ATOM 979 C C . LYS A 1 122 ? 9.566 -33.870 14.085 1.00 48.72 122 LYS A C 1
ATOM 981 O O . LYS A 1 122 ? 9.567 -35.083 13.912 1.00 48.72 122 LYS A O 1
ATOM 986 N N . LYS A 1 123 ? 9.748 -33.324 15.287 1.00 40.31 123 LYS A N 1
ATOM 987 C CA . LYS A 1 123 ? 9.513 -34.078 16.526 1.00 40.31 123 LYS A CA 1
ATOM 988 C C . LYS A 1 123 ? 8.201 -33.617 17.149 1.00 40.31 123 LYS A C 1
ATOM 990 O O . LYS A 1 123 ? 8.136 -32.608 17.842 1.00 40.31 123 LYS A O 1
ATOM 995 N N . SER A 1 124 ? 7.142 -34.361 16.851 1.00 48.97 124 SER A N 1
ATOM 996 C CA . SER A 1 124 ? 5.864 -34.317 17.561 1.00 48.97 124 SER A CA 1
ATOM 997 C C . SER A 1 124 ? 6.084 -34.755 19.019 1.00 48.97 124 SER A C 1
ATOM 999 O O . SER A 1 124 ? 6.766 -35.757 19.232 1.00 48.97 124 SER A O 1
ATOM 1001 N N . PRO A 1 125 ? 5.503 -34.090 20.031 1.00 47.75 125 PRO A N 1
ATOM 1002 C CA . PRO A 1 125 ? 5.536 -34.606 21.393 1.00 47.75 125 PRO A CA 1
ATOM 1003 C C . PRO A 1 125 ? 4.508 -35.736 21.537 1.00 47.75 125 PRO A C 1
ATOM 1005 O O . PRO A 1 125 ? 3.306 -35.533 21.343 1.00 47.75 125 PRO A O 1
ATOM 1008 N N . SER A 1 126 ? 4.977 -36.940 21.870 1.00 47.81 126 SER A N 1
ATOM 1009 C CA . SER A 1 126 ? 4.126 -38.070 22.239 1.00 47.81 126 SER A CA 1
ATOM 1010 C C . SER A 1 126 ? 3.402 -37.756 23.549 1.00 47.81 126 SER A C 1
ATOM 1012 O O . SER A 1 126 ? 4.024 -37.629 24.603 1.00 47.81 126 SER A O 1
ATOM 1014 N N . ARG A 1 127 ? 2.073 -37.634 23.496 1.00 45.91 127 ARG A N 1
ATOM 1015 C CA . ARG A 1 127 ? 1.226 -37.683 24.692 1.00 45.91 127 ARG A CA 1
ATOM 1016 C C . ARG A 1 127 ? 1.109 -39.138 25.131 1.00 45.91 127 ARG A C 1
ATOM 1018 O O . ARG A 1 127 ? 0.229 -39.852 24.661 1.00 45.91 127 ARG A O 1
ATOM 1025 N N . ASP A 1 128 ? 1.993 -39.547 26.029 1.00 47.16 128 ASP A N 1
ATOM 1026 C CA . ASP A 1 128 ? 1.804 -40.752 26.826 1.00 47.16 128 ASP A CA 1
ATOM 1027 C C . ASP A 1 128 ? 0.667 -40.482 27.826 1.00 47.16 128 ASP A C 1
ATOM 1029 O O . ASP A 1 128 ? 0.770 -39.627 28.710 1.00 47.16 128 ASP A O 1
ATOM 1033 N N . LYS A 1 129 ? -0.482 -41.125 27.613 1.00 49.62 129 LYS A N 1
ATOM 1034 C CA . LYS A 1 129 ? -1.549 -41.213 28.610 1.00 49.62 129 LYS A CA 1
ATOM 1035 C C . LYS A 1 129 ? -1.648 -42.671 29.025 1.00 49.62 129 LYS A C 1
ATOM 1037 O O . LYS A 1 129 ? -2.311 -43.462 28.356 1.00 49.62 129 LYS A O 1
ATOM 1042 N N . GLY A 1 130 ? -1.013 -42.986 30.151 1.00 44.16 130 GLY A N 1
ATOM 1043 C CA . GLY A 1 130 ? -1.183 -44.243 30.865 1.00 44.16 130 GLY A CA 1
ATOM 1044 C C . GLY A 1 130 ? -2.663 -44.573 31.072 1.00 44.16 130 GLY A C 1
ATOM 1045 O O . GLY A 1 130 ? -3.445 -43.764 31.578 1.00 44.16 130 GLY A O 1
ATOM 1046 N N . ARG A 1 131 ? -3.049 -45.777 30.651 1.00 47.31 131 ARG A N 1
ATOM 1047 C CA . ARG A 1 131 ? -4.370 -46.367 30.872 1.00 47.31 131 ARG A CA 1
ATOM 1048 C C . ARG A 1 131 ? -4.275 -47.297 32.087 1.00 47.31 131 ARG A C 1
ATOM 1050 O O . ARG A 1 131 ? -3.435 -48.193 32.060 1.00 47.31 131 ARG A O 1
ATOM 1057 N N . PRO A 1 132 ? -5.106 -47.148 33.132 1.00 54.69 132 PRO A N 1
ATOM 1058 C CA . PRO A 1 132 ? -5.129 -48.116 34.217 1.00 54.69 132 PRO A CA 1
ATOM 1059 C C . PRO A 1 132 ? -5.853 -49.383 33.750 1.00 54.69 132 PRO A C 1
ATOM 1061 O O . PRO A 1 132 ? -6.971 -49.322 33.230 1.00 54.69 132 PRO A O 1
ATOM 1064 N N . SER A 1 133 ? -5.196 -50.528 33.926 1.00 51.78 133 SER A N 1
ATOM 1065 C CA . SER A 1 133 ? -5.791 -51.850 33.743 1.00 51.78 133 SER A CA 1
ATOM 1066 C C . SER A 1 133 ? -6.860 -52.087 34.816 1.00 51.78 133 SER A C 1
ATOM 1068 O O . SER A 1 133 ? -6.585 -51.990 36.011 1.00 51.78 133 SER A O 1
ATOM 1070 N N . LYS A 1 134 ? -8.085 -52.388 34.381 1.00 49.09 134 LYS A N 1
ATOM 1071 C CA . LYS A 1 134 ? -9.134 -53.018 35.188 1.00 49.09 134 LYS A CA 1
ATOM 1072 C C . LYS A 1 134 ? -9.618 -54.245 34.423 1.00 49.09 134 LYS A C 1
ATOM 1074 O O . LYS A 1 134 ? -10.406 -54.082 33.491 1.00 49.09 134 LYS A O 1
ATOM 1079 N N . ARG A 1 135 ? -9.161 -55.427 34.829 1.00 44.88 135 ARG A N 1
ATOM 1080 C CA . ARG A 1 135 ? -9.949 -56.636 35.125 1.00 44.88 135 ARG A CA 1
ATOM 1081 C C . ARG A 1 135 ? -9.015 -57.810 35.360 1.00 44.88 135 ARG A C 1
ATOM 1083 O O . ARG A 1 135 ? -8.072 -57.958 34.558 1.00 44.88 135 ARG A O 1
#

pLDDT: mean 76.54, std 17.56, range [40.31, 96.06]

Radius of gyration: 32.04 Å; chains: 1; bounding box: 63×68×88 Å